Protein AF-A0A933US89-F1 (afdb_monomer)

Solvent-accessible surface area (backbone atoms only — not comparable to full-atom values): 3656 Å² total; per-residue (Å²): 134,86,80,78,79,65,95,80,54,69,60,40,98,67,69,45,53,46,73,84,42,72,88,49,55,78,64,35,83,44,92,89,44,97,71,26,66,68,24,37,51,91,55,51,71,66,53,50,49,52,64,65,71,75,114

Secondary structure (DSSP, 8-state):
------TTS---TTS--GGGGTTS-TTS--TT-TT-TTT--S--HHHHHHHHHT-

Foldseek 3Di:
DDDPPDPPQDAAPQRHGCVLPPPADQCDDRPVGPDRCRPDVVCDPVSVVCVVVVD

pLDDT: mean 70.83, std 9.74, range [40.25, 82.94]

Mean predicted aligned error: 10.95 Å

Sequence (55 aa):
MSTPAGPDAAPCRCGHARAAHEHYRAGSECSLCDGCPRYRQRGGLLARLRAALGR

Radius of gyration: 14.81 Å; Cα contacts (8 Å, |Δi|>4): 42; chains: 1; bounding box: 33×19×45 Å

Structure (mmCIF, N/CA/C/O backbone):
data_AF-A0A933US89-F1
#
_entry.id   AF-A0A933US89-F1
#
loop_
_atom_s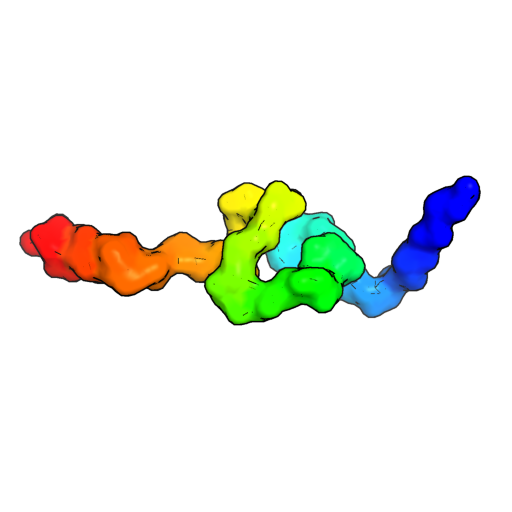ite.group_PDB
_atom_site.id
_atom_site.type_symbol
_atom_site.label_atom_id
_atom_site.label_alt_id
_atom_site.label_comp_id
_atom_site.label_asym_id
_atom_site.label_entity_id
_atom_site.label_seq_id
_atom_site.pdbx_PDB_ins_code
_atom_site.Cartn_x
_atom_site.Cartn_y
_atom_site.Cartn_z
_atom_site.occupancy
_atom_site.B_iso_or_equiv
_atom_site.auth_seq_id
_atom_site.auth_comp_id
_atom_site.auth_asym_id
_atom_site.auth_atom_id
_atom_site.pdbx_PDB_model_num
ATOM 1 N N . MET A 1 1 ? 7.398 2.935 -27.273 1.00 40.25 1 MET A N 1
ATOM 2 C CA . MET A 1 1 ? 7.730 1.555 -26.862 1.00 40.25 1 MET A CA 1
ATOM 3 C C . MET A 1 1 ? 7.724 1.510 -25.343 1.00 40.25 1 MET A C 1
ATOM 5 O O . MET A 1 1 ? 8.564 2.150 -24.729 1.00 40.25 1 MET A O 1
ATOM 9 N N . SER A 1 2 ? 6.701 0.893 -24.750 1.00 47.00 2 SER A N 1
ATOM 10 C CA . SER A 1 2 ? 6.517 0.844 -23.295 1.00 47.00 2 SER A CA 1
ATOM 11 C C . SER A 1 2 ? 7.428 -0.226 -22.702 1.00 47.00 2 SER A C 1
ATOM 13 O O . SER A 1 2 ? 7.307 -1.400 -23.040 1.00 47.00 2 SER A O 1
ATOM 15 N N . THR A 1 3 ? 8.364 0.194 -21.858 1.00 56.47 3 THR A N 1
ATOM 16 C CA . THR A 1 3 ? 9.313 -0.666 -21.146 1.00 56.47 3 THR A CA 1
ATOM 17 C C . THR A 1 3 ? 8.563 -1.676 -20.269 1.00 56.47 3 THR A C 1
ATOM 19 O O . THR A 1 3 ? 7.762 -1.247 -19.435 1.00 56.47 3 THR A O 1
ATOM 22 N N . PRO A 1 4 ? 8.791 -2.998 -20.399 1.00 55.38 4 PRO A N 1
ATOM 23 C CA . PRO A 1 4 ? 8.248 -3.948 -19.442 1.00 55.38 4 PRO A CA 1
ATOM 24 C C . PRO A 1 4 ? 9.008 -3.787 -18.124 1.00 55.38 4 PRO A C 1
ATOM 26 O O . PRO A 1 4 ? 10.205 -4.063 -18.043 1.00 55.38 4 PRO A O 1
ATOM 29 N N . ALA A 1 5 ? 8.315 -3.318 -17.085 1.00 55.88 5 ALA A N 1
ATOM 30 C CA . ALA A 1 5 ? 8.768 -3.501 -15.713 1.00 55.88 5 ALA A CA 1
ATOM 31 C C . ALA A 1 5 ? 9.071 -4.999 -15.521 1.00 55.88 5 ALA A C 1
ATOM 33 O O . ALA A 1 5 ? 8.227 -5.839 -15.832 1.00 55.88 5 ALA A O 1
ATOM 34 N N . GLY A 1 6 ? 10.304 -5.321 -15.121 1.00 52.72 6 GLY A N 1
ATOM 35 C CA . GLY A 1 6 ? 10.841 -6.681 -15.160 1.00 52.72 6 GLY A CA 1
ATOM 36 C C . GLY A 1 6 ? 9.972 -7.727 -14.435 1.00 52.72 6 GLY A C 1
ATOM 37 O O . GLY A 1 6 ? 9.269 -7.393 -13.479 1.00 52.72 6 GLY A O 1
ATOM 38 N N . PRO A 1 7 ? 10.037 -9.001 -14.861 1.00 54.50 7 PRO A N 1
ATOM 39 C CA . PRO A 1 7 ? 9.093 -10.055 -14.473 1.00 54.50 7 PRO A CA 1
ATOM 40 C C . PRO A 1 7 ? 9.168 -10.535 -13.010 1.00 54.50 7 PRO A C 1
ATOM 42 O O . PRO A 1 7 ? 8.421 -11.436 -12.650 1.00 54.50 7 PRO A O 1
ATOM 45 N N . ASP A 1 8 ? 10.007 -9.946 -12.153 1.00 55.66 8 ASP A N 1
ATOM 46 C CA . ASP A 1 8 ? 10.215 -10.415 -10.769 1.00 55.66 8 ASP A CA 1
ATOM 47 C C . ASP A 1 8 ? 9.649 -9.467 -9.694 1.00 55.66 8 ASP A C 1
ATOM 49 O O . ASP A 1 8 ? 9.945 -9.552 -8.505 1.00 55.66 8 ASP A O 1
ATOM 53 N N . ALA A 1 9 ? 8.800 -8.515 -10.077 1.00 67.06 9 ALA A N 1
ATOM 54 C CA . ALA A 1 9 ? 8.031 -7.770 -9.092 1.00 67.06 9 ALA A CA 1
ATOM 55 C C . ALA A 1 9 ? 6.766 -8.560 -8.745 1.00 67.06 9 ALA A C 1
ATOM 57 O O . ALA A 1 9 ? 5.766 -8.457 -9.457 1.00 67.06 9 ALA A O 1
ATOM 58 N N . ALA A 1 10 ? 6.800 -9.319 -7.643 1.00 72.81 10 ALA A N 1
ATOM 59 C CA . ALA A 1 10 ? 5.621 -10.017 -7.132 1.00 72.81 10 ALA A CA 1
ATOM 60 C C . ALA A 1 10 ? 4.392 -9.079 -7.149 1.00 72.81 10 ALA A C 1
ATOM 62 O O . ALA A 1 10 ? 4.481 -7.945 -6.647 1.00 72.81 10 ALA A O 1
ATOM 63 N N . PRO A 1 11 ? 3.264 -9.505 -7.749 1.00 76.50 11 PRO A N 1
ATOM 64 C CA . PRO A 1 11 ? 2.084 -8.667 -7.846 1.00 76.50 11 PRO A CA 1
ATOM 65 C C . PRO A 1 11 ? 1.590 -8.319 -6.445 1.00 76.50 11 PRO A C 1
ATOM 67 O O . PRO A 1 11 ? 1.652 -9.115 -5.504 1.00 76.50 11 PRO A O 1
ATOM 70 N N . CYS A 1 12 ? 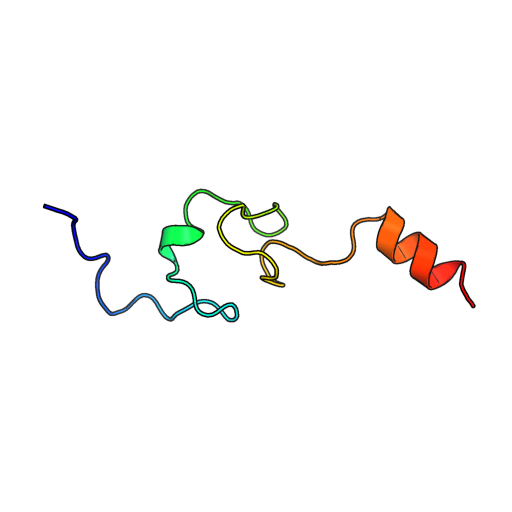1.101 -7.095 -6.288 1.00 80.31 12 CYS A N 1
ATOM 71 C CA . CYS A 1 12 ? 0.482 -6.681 -5.045 1.00 80.31 12 CYS A CA 1
ATOM 72 C C . CYS A 1 12 ? -0.773 -7.529 -4.783 1.00 80.31 12 CYS A C 1
ATOM 74 O O . CYS A 1 12 ? -1.385 -8.057 -5.707 1.00 80.31 12 CYS A O 1
ATOM 76 N N . ARG A 1 13 ? -1.229 -7.603 -3.527 1.00 78.50 13 ARG A N 1
ATOM 77 C CA . ARG A 1 13 ? -2.453 -8.340 -3.158 1.00 78.50 13 ARG A CA 1
ATOM 78 C C . ARG A 1 13 ? -3.713 -7.831 -3.880 1.00 78.50 13 ARG A C 1
ATOM 80 O O . ARG A 1 13 ? -4.703 -8.546 -3.939 1.00 78.50 13 ARG A O 1
ATOM 87 N N . CYS A 1 14 ? -3.683 -6.612 -4.419 1.00 80.44 14 CYS A N 1
ATOM 88 C CA . CYS A 1 14 ? -4.737 -6.069 -5.278 1.00 80.44 14 CYS A CA 1
ATOM 89 C C . CYS A 1 14 ? -4.676 -6.544 -6.744 1.00 80.44 14 CYS A C 1
ATOM 91 O O . CYS A 1 14 ? -5.545 -6.166 -7.516 1.00 80.44 14 CYS A O 1
ATOM 93 N N 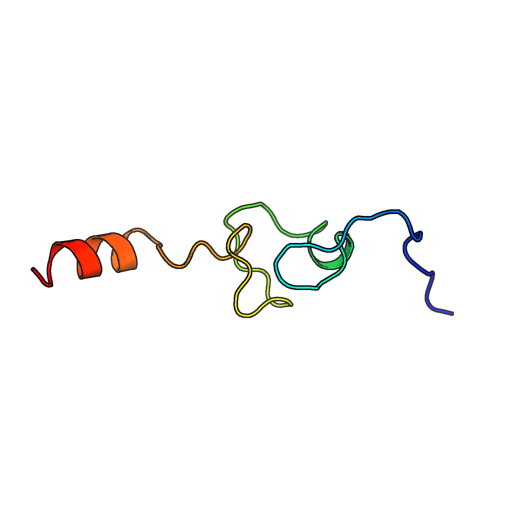. GLY A 1 15 ? -3.668 -7.329 -7.138 1.00 78.94 15 GLY A N 1
ATOM 94 C CA . GLY A 1 15 ? -3.478 -7.832 -8.504 1.00 78.94 15 GLY A CA 1
ATOM 95 C C . GLY A 1 15 ? -2.633 -6.936 -9.416 1.00 78.94 15 GLY A C 1
ATOM 96 O O . GLY A 1 15 ? -2.259 -7.363 -10.502 1.00 78.94 15 GLY A O 1
ATOM 97 N N . HIS A 1 16 ? -2.280 -5.719 -8.989 1.00 82.88 16 HIS A N 1
ATOM 98 C CA . HIS A 1 16 ? -1.449 -4.810 -9.785 1.00 82.88 16 HIS A CA 1
ATOM 99 C C . HIS A 1 16 ? 0.051 -5.021 -9.576 1.00 82.88 16 HIS A C 1
ATOM 101 O O . HIS A 1 16 ? 0.505 -5.423 -8.501 1.00 82.88 16 HIS A O 1
ATOM 107 N N . ALA A 1 17 ? 0.831 -4.662 -10.596 1.00 82.94 17 ALA A N 1
ATOM 108 C CA . ALA A 1 17 ? 2.284 -4.645 -10.518 1.00 82.94 17 ALA A CA 1
ATOM 109 C C . ALA A 1 17 ? 2.780 -3.703 -9.407 1.00 82.94 17 ALA A C 1
ATOM 111 O O . ALA A 1 17 ? 2.162 -2.679 -9.094 1.00 82.94 17 ALA A O 1
ATOM 112 N N . ARG A 1 18 ? 3.944 -4.017 -8.827 1.00 78.00 18 ARG A N 1
ATOM 113 C CA . ARG A 1 18 ? 4.582 -3.159 -7.814 1.00 78.00 18 ARG A CA 1
ATOM 114 C C . ARG A 1 18 ? 4.864 -1.745 -8.336 1.00 78.00 18 ARG A C 1
ATOM 116 O O . ARG A 1 18 ? 4.738 -0.805 -7.561 1.00 78.00 18 ARG A O 1
ATOM 123 N N . ALA A 1 19 ? 5.169 -1.604 -9.628 1.00 81.06 19 ALA A N 1
ATOM 124 C CA . ALA A 1 19 ? 5.421 -0.319 -10.284 1.00 81.06 19 ALA A CA 1
ATOM 125 C C . ALA A 1 19 ? 4.230 0.653 -10.167 1.00 81.06 19 ALA A C 1
ATOM 127 O O . ALA A 1 19 ? 4.410 1.834 -9.902 1.00 81.06 19 ALA A O 1
ATOM 128 N N . ALA A 1 20 ? 2.986 0.153 -10.196 1.00 80.38 20 ALA A N 1
ATOM 129 C CA . ALA A 1 20 ? 1.797 0.988 -9.975 1.00 80.38 20 ALA A CA 1
ATOM 130 C C . ALA A 1 20 ? 1.761 1.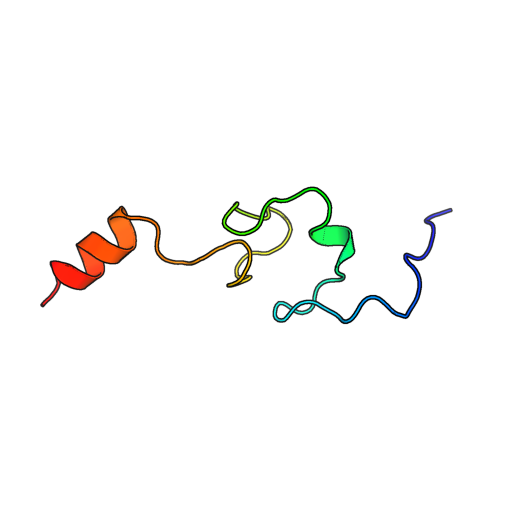644 -8.578 1.00 80.38 20 ALA A C 1
ATOM 132 O O . ALA A 1 20 ? 0.973 2.554 -8.331 1.00 80.38 20 ALA A O 1
ATOM 133 N N . HIS A 1 21 ? 2.612 1.189 -7.658 1.00 81.06 21 HIS A N 1
ATOM 134 C CA . HIS A 1 21 ? 2.697 1.677 -6.293 1.00 81.06 21 HIS A CA 1
ATOM 135 C C . HIS A 1 21 ? 4.027 2.360 -5.955 1.00 81.06 21 HIS A C 1
ATOM 137 O O . HIS A 1 21 ? 4.183 2.801 -4.818 1.00 81.06 21 HIS A O 1
ATOM 143 N N . GLU A 1 22 ? 4.990 2.443 -6.878 1.00 82.00 22 GLU A N 1
ATOM 144 C CA . GLU A 1 22 ? 6.313 3.015 -6.580 1.00 82.00 22 GLU A CA 1
ATOM 145 C C . GLU A 1 22 ? 6.241 4.511 -6.239 1.00 82.00 22 GLU A C 1
ATOM 147 O O . GLU A 1 22 ? 6.993 5.001 -5.400 1.00 82.00 22 GLU A O 1
ATOM 152 N N . HIS A 1 23 ? 5.269 5.211 -6.827 1.00 82.44 23 HIS A N 1
ATOM 153 C CA . HIS A 1 23 ? 5.024 6.636 -6.608 1.00 82.44 23 HIS A CA 1
ATOM 154 C C . HIS A 1 23 ? 4.113 6.925 -5.406 1.00 82.44 23 HIS A C 1
ATOM 156 O O . HIS A 1 23 ? 3.980 8.076 -4.994 1.00 82.44 23 HIS A O 1
ATOM 162 N N . TYR A 1 24 ? 3.480 5.899 -4.831 1.00 76.19 24 TYR A N 1
ATOM 163 C CA . TYR A 1 24 ? 2.544 6.053 -3.722 1.00 76.19 24 TYR A CA 1
ATOM 164 C C . TYR A 1 24 ? 3.195 5.613 -2.411 1.00 76.19 24 TYR A C 1
ATOM 166 O O . TYR A 1 24 ? 3.876 4.589 -2.338 1.00 76.19 24 TYR A O 1
ATOM 174 N N . ARG A 1 25 ? 2.953 6.353 -1.325 1.00 73.88 25 ARG A N 1
ATOM 175 C CA . ARG A 1 25 ? 3.338 5.889 0.013 1.00 73.88 25 ARG A CA 1
ATOM 176 C C . ARG A 1 25 ? 2.342 4.864 0.547 1.00 73.88 25 ARG A C 1
ATOM 178 O O . ARG A 1 25 ? 1.149 4.923 0.266 1.00 73.88 25 ARG A O 1
ATOM 185 N N . ALA A 1 26 ? 2.834 3.919 1.348 1.00 71.81 26 ALA A N 1
ATOM 186 C CA . ALA A 1 26 ? 1.966 3.007 2.090 1.00 71.81 26 ALA A CA 1
ATOM 187 C C . ALA A 1 26 ? 1.016 3.815 2.995 1.00 71.81 26 ALA A C 1
ATOM 189 O O . ALA A 1 26 ? 1.457 4.739 3.676 1.00 71.81 26 ALA A O 1
ATOM 190 N N . GLY A 1 27 ? -0.276 3.479 2.979 1.00 69.25 27 GLY A N 1
ATOM 191 C CA . GLY A 1 27 ? -1.328 4.261 3.640 1.00 69.25 27 GLY A CA 1
ATOM 192 C C . GLY A 1 27 ? -1.837 5.488 2.864 1.00 69.25 27 GLY A C 1
ATOM 193 O O . GLY A 1 27 ? -2.729 6.169 3.364 1.00 69.25 27 GLY A O 1
ATOM 194 N N . SER A 1 28 ? -1.310 5.776 1.668 1.00 73.38 28 SER A N 1
ATOM 195 C CA . SER A 1 28 ? -1.874 6.783 0.758 1.00 73.38 28 SER A CA 1
ATOM 196 C C . SER A 1 28 ? -2.869 6.169 -0.224 1.00 73.38 28 SER A C 1
ATOM 198 O O . SER A 1 28 ? -2.696 5.037 -0.677 1.00 73.38 28 SER A O 1
ATOM 200 N N . GLU A 1 29 ? -3.880 6.940 -0.629 1.00 71.75 29 GLU A N 1
ATOM 201 C CA . GLU A 1 29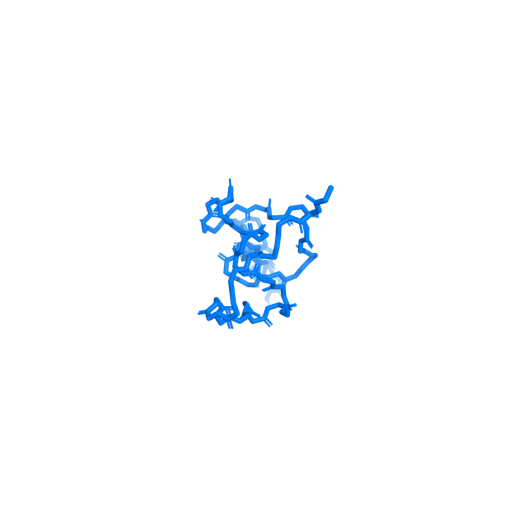 ? -4.812 6.503 -1.668 1.00 71.75 29 GLU A CA 1
ATOM 202 C C . GLU A 1 29 ? -4.098 6.373 -3.020 1.00 71.75 29 GLU A C 1
ATOM 204 O O . GLU A 1 29 ? -3.699 7.353 -3.645 1.00 71.75 29 GLU A O 1
ATOM 209 N N . CYS A 1 30 ? -3.922 5.130 -3.465 1.00 76.25 30 CYS A N 1
ATOM 210 C CA . CYS A 1 30 ? -3.457 4.820 -4.808 1.00 76.25 30 CYS A CA 1
ATOM 211 C C . CYS A 1 30 ? -4.627 4.996 -5.784 1.00 76.25 30 CYS A C 1
ATOM 213 O O . CYS A 1 30 ? -5.578 4.221 -5.738 1.00 76.25 30 CYS A O 1
ATOM 215 N N . SER A 1 31 ? -4.556 5.977 -6.687 1.00 73.06 31 SER A N 1
ATOM 216 C CA . SER A 1 31 ? -5.609 6.243 -7.687 1.00 73.06 31 SER A CA 1
ATOM 217 C C . SER A 1 31 ? -5.761 5.127 -8.726 1.00 73.06 31 SER A C 1
ATOM 219 O O . SER A 1 31 ? -6.775 5.050 -9.407 1.00 73.06 31 SER A O 1
ATOM 221 N N . LEU A 1 32 ? -4.752 4.261 -8.844 1.00 75.38 32 LEU A N 1
ATOM 222 C CA . LEU A 1 32 ? -4.756 3.098 -9.733 1.00 75.38 32 LEU A CA 1
ATOM 223 C C . LEU A 1 32 ? -5.414 1.868 -9.093 1.00 75.38 32 LEU A C 1
ATOM 225 O O . LEU A 1 32 ? -5.696 0.894 -9.784 1.00 75.38 32 LEU A O 1
ATOM 229 N N . CYS A 1 33 ? -5.641 1.876 -7.775 1.00 76.12 33 CYS A N 1
ATOM 230 C CA . CYS A 1 33 ? -6.210 0.747 -7.048 1.00 76.12 33 CYS A CA 1
ATOM 231 C C . CYS A 1 33 ? -7.438 1.178 -6.253 1.00 76.12 33 CYS A C 1
ATOM 233 O O . CYS A 1 33 ? -7.309 1.831 -5.220 1.00 76.12 33 CYS A O 1
ATOM 235 N N . ASP A 1 34 ? -8.614 0.676 -6.617 1.00 70.88 34 ASP A N 1
ATOM 236 C CA . ASP A 1 34 ? -9.831 1.002 -5.869 1.00 70.88 34 ASP A CA 1
ATOM 237 C C . ASP A 1 34 ? -9.875 0.355 -4.462 1.00 70.88 34 ASP A C 1
ATOM 239 O O . ASP A 1 34 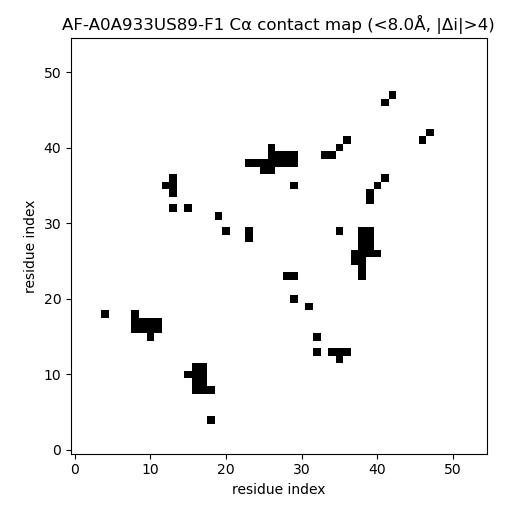? -10.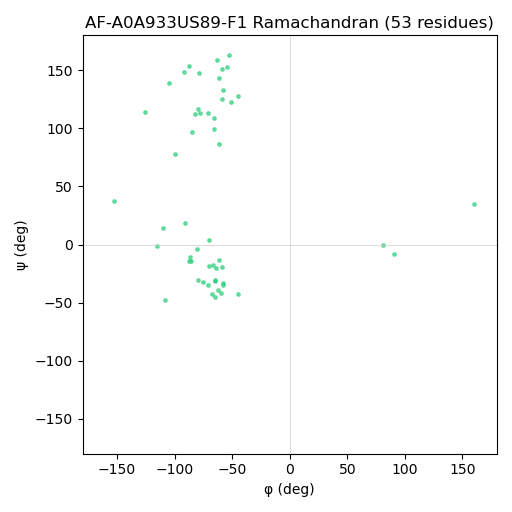568 0.822 -3.560 1.00 70.88 34 ASP A O 1
ATOM 243 N N . GLY A 1 35 ? -9.068 -0.682 -4.202 1.00 74.06 35 GLY A N 1
ATOM 244 C CA . GLY A 1 35 ? -9.184 -1.467 -2.966 1.00 74.06 35 GLY A CA 1
ATOM 245 C C . GLY A 1 35 ? -7.912 -2.143 -2.466 1.00 74.06 35 GLY A C 1
ATOM 246 O O . GLY A 1 35 ? -7.986 -3.263 -1.969 1.00 74.06 35 GLY A O 1
ATOM 247 N N . CYS A 1 36 ? -6.737 -1.516 -2.581 1.00 80.56 36 CYS A N 1
ATOM 248 C CA . CYS A 1 36 ? -5.506 -2.134 -2.076 1.00 80.56 36 CYS A CA 1
ATOM 249 C C . CYS A 1 36 ? -5.332 -1.912 -0.560 1.00 80.56 36 CYS A C 1
ATOM 251 O O . CYS A 1 36 ? -5.032 -0.790 -0.171 1.00 80.56 36 CYS A O 1
ATOM 253 N N . PRO A 1 37 ? -5.405 -2.934 0.317 1.00 74.19 37 PRO A N 1
ATOM 254 C CA . PRO A 1 37 ? -5.351 -2.743 1.776 1.00 74.19 37 PRO A CA 1
ATOM 255 C C . PRO A 1 37 ? -4.019 -2.169 2.286 1.00 74.19 37 PRO A C 1
ATOM 257 O O . PRO A 1 37 ? -3.962 -1.617 3.380 1.00 74.19 37 PRO A O 1
ATOM 260 N N . ARG A 1 38 ? -2.937 -2.284 1.504 1.00 75.38 38 ARG A N 1
ATOM 261 C CA . ARG A 1 38 ? -1.617 -1.722 1.834 1.00 75.38 38 ARG A CA 1
ATOM 262 C C . ARG A 1 38 ? -1.552 -0.202 1.640 1.00 75.38 38 ARG A C 1
ATOM 264 O O . ARG A 1 38 ? -0.817 0.477 2.353 1.00 75.38 38 ARG A O 1
ATOM 271 N N . TYR A 1 39 ? -2.293 0.311 0.665 1.00 77.25 39 TYR A N 1
ATOM 272 C CA . TYR A 1 39 ? -2.263 1.717 0.255 1.00 77.25 39 TYR A CA 1
ATOM 273 C C . TYR A 1 39 ? -3.551 2.419 0.693 1.00 77.25 39 TYR A C 1
ATOM 275 O O . TYR A 1 39 ? -3.522 3.407 1.410 1.00 77.25 39 TYR A O 1
ATOM 283 N N . ARG A 1 40 ? -4.695 1.801 0.431 1.00 71.06 40 ARG A N 1
ATOM 284 C CA . ARG A 1 40 ? -6.014 2.190 0.914 1.00 71.06 40 ARG A CA 1
ATOM 285 C C . ARG A 1 40 ? -6.412 1.333 2.119 1.00 71.06 40 ARG A C 1
ATOM 287 O O . ARG A 1 40 ? -7.212 0.402 1.999 1.00 71.06 40 ARG A O 1
ATOM 294 N N . GLN A 1 41 ? -5.871 1.637 3.300 1.00 68.25 41 GLN A N 1
ATOM 295 C CA . GLN A 1 41 ? -6.460 1.115 4.537 1.00 68.25 41 GLN A CA 1
ATOM 296 C C . GLN A 1 41 ? -7.851 1.742 4.676 1.00 68.25 41 GLN A C 1
ATOM 298 O O . GLN A 1 41 ? -7.986 2.903 5.056 1.00 68.25 41 GLN A O 1
ATOM 303 N N . ARG A 1 42 ? -8.892 0.992 4.287 1.00 63.59 42 ARG A N 1
ATOM 304 C CA . ARG A 1 42 ? -10.306 1.373 4.429 1.00 63.59 42 ARG A CA 1
ATOM 305 C C . ARG A 1 42 ? -10.597 1.543 5.918 1.00 63.59 42 ARG A C 1
ATOM 307 O O . ARG A 1 42 ? -10.932 0.586 6.605 1.00 63.59 42 ARG A O 1
ATOM 314 N N . GLY A 1 43 ? -10.337 2.735 6.437 1.00 62.47 43 GLY A N 1
ATOM 315 C CA . GLY A 1 43 ? -10.177 2.882 7.874 1.00 62.47 43 GLY A CA 1
ATOM 316 C C . GLY A 1 43 ? -9.427 4.132 8.299 1.00 62.47 43 GLY A C 1
ATOM 317 O O . GLY A 1 43 ? -8.693 4.064 9.282 1.00 62.47 43 GLY A O 1
ATOM 318 N N . GLY A 1 44 ? -9.584 5.262 7.597 1.00 68.94 44 GLY A N 1
ATOM 319 C CA . GLY A 1 44 ? -9.195 6.552 8.175 1.00 68.94 44 GLY A CA 1
ATOM 320 C C . GLY A 1 44 ? -9.858 6.737 9.547 1.00 68.94 44 GLY A C 1
ATOM 321 O O . GLY A 1 44 ? -10.827 6.039 9.863 1.00 68.94 44 GLY A O 1
ATOM 322 N N . LEU A 1 45 ? -9.363 7.667 10.369 1.00 67.31 45 LEU A N 1
ATOM 323 C CA . LEU A 1 45 ? -9.872 7.883 11.733 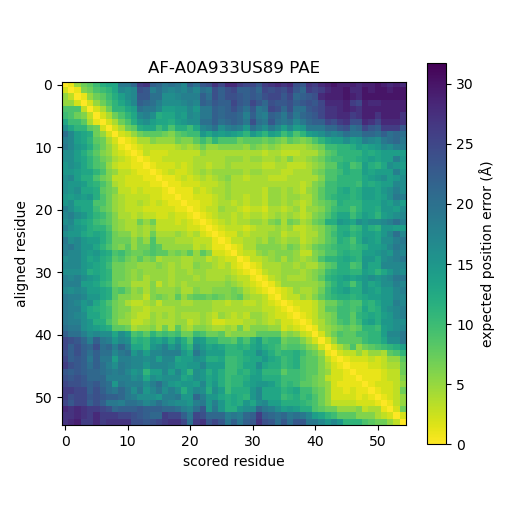1.00 67.31 45 LEU A CA 1
ATOM 324 C C . LEU A 1 45 ? -11.414 7.905 11.782 1.00 67.31 45 LEU A C 1
ATOM 326 O O . LEU A 1 45 ? -12.009 7.227 12.608 1.00 67.31 45 LEU A O 1
ATOM 330 N N . LEU A 1 46 ? -12.061 8.568 10.819 1.00 69.50 46 LEU A N 1
ATOM 331 C CA . LEU A 1 46 ? -13.522 8.632 10.691 1.00 69.50 46 LEU A CA 1
ATOM 332 C C . LEU A 1 46 ? -14.211 7.276 10.460 1.00 69.50 46 LEU A C 1
ATOM 334 O O . LEU A 1 46 ? -15.272 7.037 11.028 1.00 69.50 46 LEU A O 1
ATOM 338 N N . ALA A 1 47 ? -13.635 6.379 9.658 1.00 69.00 47 ALA A N 1
ATOM 339 C CA . ALA A 1 47 ? -14.183 5.038 9.442 1.00 69.00 47 ALA A CA 1
ATOM 340 C C . ALA A 1 47 ? -14.022 4.158 10.693 1.00 69.00 47 ALA A C 1
ATOM 342 O O . ALA A 1 47 ? -14.921 3.384 11.017 1.00 69.00 47 ALA A O 1
ATOM 343 N N . ARG A 1 48 ? -12.925 4.336 11.446 1.00 68.31 48 ARG A N 1
ATOM 344 C CA . ARG A 1 48 ? -12.731 3.684 12.753 1.00 68.31 48 ARG A CA 1
ATOM 345 C C . ARG A 1 48 ? -13.712 4.217 13.797 1.00 68.31 48 ARG A C 1
ATOM 347 O O . ARG A 1 48 ? -14.297 3.429 14.529 1.00 68.31 48 ARG A O 1
ATOM 354 N N . LEU A 1 49 ? -13.926 5.534 13.826 1.00 77.25 49 LEU A N 1
ATOM 355 C CA . LEU A 1 49 ? -14.883 6.185 14.721 1.00 77.25 49 LEU A CA 1
ATOM 356 C C . LEU A 1 49 ? -16.320 5.762 14.408 1.00 77.25 49 LEU A C 1
ATOM 358 O O . LEU A 1 49 ? -17.036 5.381 15.321 1.00 77.25 49 LEU A O 1
ATOM 362 N N . ARG A 1 50 ? -16.734 5.731 13.134 1.00 76.69 50 ARG A N 1
ATOM 363 C CA . ARG A 1 50 ? -18.057 5.214 12.736 1.00 76.69 50 ARG A CA 1
ATOM 364 C C . ARG A 1 50 ? -18.264 3.752 13.130 1.00 76.69 50 ARG A C 1
ATOM 366 O O . ARG A 1 50 ? -19.337 3.415 13.613 1.00 76.69 50 ARG A O 1
ATOM 373 N N . ALA A 1 51 ? -17.254 2.900 12.952 1.00 70.19 51 ALA A N 1
ATOM 374 C CA . ALA A 1 51 ? -17.322 1.505 13.388 1.00 70.19 51 AL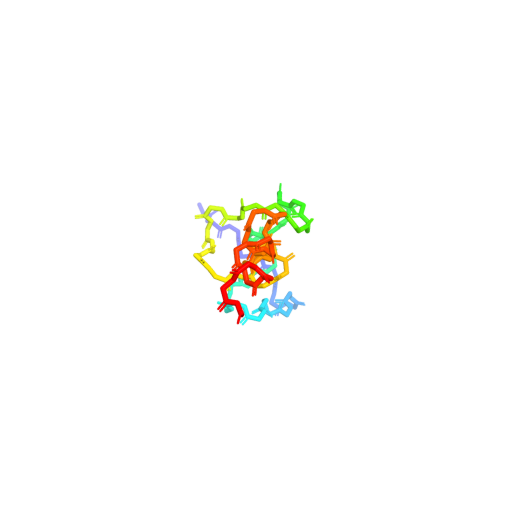A A CA 1
ATOM 375 C C . ALA A 1 51 ? -17.421 1.365 14.920 1.00 70.19 51 ALA A C 1
ATOM 377 O O . ALA A 1 51 ? -18.044 0.426 15.404 1.00 70.19 51 ALA A O 1
ATOM 378 N N . ALA A 1 52 ? -16.828 2.293 15.677 1.00 71.00 52 ALA A N 1
ATOM 379 C CA . ALA A 1 52 ? -16.912 2.323 17.136 1.00 71.00 52 ALA A CA 1
ATOM 380 C C . ALA A 1 52 ? -18.232 2.919 17.661 1.00 71.00 52 ALA A C 1
ATOM 382 O O . ALA A 1 52 ? -18.689 2.507 18.719 1.00 71.00 52 ALA A O 1
ATOM 383 N N . LEU A 1 53 ? -18.840 3.862 16.929 1.00 79.50 53 LEU A N 1
ATOM 384 C CA . LEU A 1 53 ? -20.086 4.544 17.310 1.00 79.50 53 LEU A CA 1
ATOM 385 C C . LEU A 1 53 ? -21.362 3.804 16.867 1.00 79.50 53 LEU A C 1
ATOM 387 O O . LEU A 1 53 ? -22.448 4.160 17.303 1.00 79.50 53 LEU A O 1
ATOM 391 N N . GLY A 1 54 ? -21.247 2.829 15.961 1.00 67.38 54 GLY A N 1
ATOM 392 C CA . GLY A 1 54 ? -22.362 2.015 15.457 1.00 67.38 54 GLY A CA 1
ATOM 393 C C . GLY A 1 54 ? -22.628 0.724 16.243 1.00 67.38 54 GLY A C 1
ATOM 394 O O . GLY A 1 54 ? -23.232 -0.189 15.685 1.00 67.38 54 GLY A O 1
ATOM 395 N N . ARG A 1 55 ? -22.130 0.622 17.480 1.00 52.69 55 ARG A N 1
ATOM 396 C CA . ARG A 1 55 ? -22.418 -0.453 18.445 1.00 52.69 55 ARG A CA 1
ATOM 397 C C . ARG A 1 55 ? -23.331 0.096 19.534 1.00 52.69 55 ARG A C 1
ATOM 399 O O . ARG A 1 55 ? -24.170 -0.693 20.010 1.00 52.69 55 ARG A O 1
#